Protein AF-A0A6M3K7T3-F1 (afdb_monomer_lite)

Sequence (56 aa):
MNPYYQKFLDYIRNTGGHPSMEQFDVDWEPIGPRVRKDLLRLGLAREVDSKLEVAE

Organism: NCBI:txid1070528

Radius of gyration: 9.81 Å; chains: 1; bounding box: 18×23×22 Å

Foldseek 3Di:
DPPVLVVVLVVCVVVVQWAALVRQPVVDPPCRVVSVVVCCVVQQWDADPRTIGGHD

pLDDT: mean 91.83, std 6.03, range [63.91, 96.38]

Secondary structure (DSSP, 8-state):
--HHHHHHHHHHHHTTT--BHHHHHHHTTTTHHHHHHHHHHTTSEEEETTEEEE--

Structure (mmCIF, N/CA/C/O backbone):
data_AF-A0A6M3K7T3-F1
#
_entry.id   AF-A0A6M3K7T3-F1
#
loop_
_atom_site.group_PDB
_atom_site.id
_atom_site.type_symbol
_atom_sit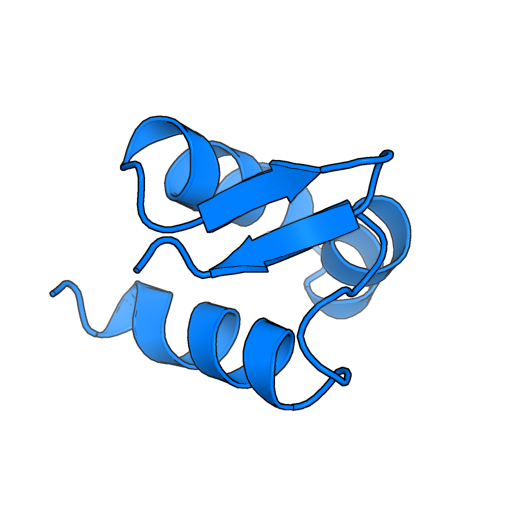e.label_atom_id
_atom_site.label_alt_id
_atom_site.label_comp_id
_atom_site.label_asym_id
_atom_site.label_entity_id
_atom_site.label_seq_id
_atom_site.pdbx_PDB_ins_code
_atom_site.Cartn_x
_atom_site.Cartn_y
_atom_site.Cartn_z
_atom_site.occupancy
_atom_site.B_iso_or_equiv
_atom_site.auth_seq_id
_atom_site.auth_comp_id
_atom_site.auth_asym_id
_atom_site.auth_atom_id
_atom_site.pdbx_PDB_model_num
ATOM 1 N N . MET A 1 1 ? 0.335 -14.788 7.478 1.00 63.91 1 MET A N 1
ATOM 2 C CA . MET A 1 1 ? 0.500 -13.587 6.630 1.00 63.91 1 MET A CA 1
ATOM 3 C C . MET A 1 1 ? 1.656 -13.820 5.664 1.00 63.91 1 MET A C 1
ATOM 5 O O . MET A 1 1 ? 2.664 -14.359 6.102 1.00 63.91 1 MET A O 1
ATOM 9 N N . ASN A 1 2 ? 1.513 -13.507 4.369 1.00 78.88 2 ASN A N 1
ATOM 10 C CA . ASN A 1 2 ? 2.618 -13.655 3.411 1.00 78.88 2 ASN A CA 1
ATOM 11 C C . ASN A 1 2 ? 3.688 -12.584 3.714 1.00 78.88 2 ASN A C 1
ATOM 13 O O . ASN A 1 2 ? 3.355 -11.396 3.657 1.00 78.88 2 ASN A O 1
ATOM 17 N N . PRO A 1 3 ? 4.946 -12.963 4.017 1.00 83.69 3 PRO A N 1
ATOM 18 C CA . PRO A 1 3 ? 6.002 -12.015 4.381 1.00 83.69 3 PRO A CA 1
ATOM 19 C C . PRO A 1 3 ? 6.302 -10.993 3.277 1.00 83.69 3 PRO A C 1
ATOM 21 O O . PRO A 1 3 ? 6.791 -9.906 3.569 1.00 83.69 3 PRO A O 1
ATOM 24 N N . TYR A 1 4 ? 5.948 -11.291 2.023 1.00 89.56 4 TYR A N 1
ATOM 25 C CA . TYR A 1 4 ? 6.051 -10.347 0.914 1.00 89.56 4 TYR A CA 1
ATOM 26 C C . TYR A 1 4 ? 5.273 -9.046 1.166 1.00 89.56 4 TYR A C 1
ATOM 28 O O . TYR A 1 4 ? 5.779 -7.970 0.850 1.00 89.56 4 TYR A O 1
ATOM 36 N N . TYR A 1 5 ? 4.073 -9.129 1.756 1.00 93.12 5 TYR A N 1
ATOM 37 C CA . TYR A 1 5 ? 3.209 -7.962 1.955 1.00 93.12 5 TYR A CA 1
ATOM 38 C C . TYR A 1 5 ? 3.572 -7.134 3.195 1.00 93.12 5 TYR A C 1
ATOM 40 O O . TYR A 1 5 ? 3.193 -5.968 3.277 1.00 93.12 5 TYR A O 1
ATOM 48 N N . GLN A 1 6 ? 4.345 -7.704 4.127 1.00 92.81 6 GLN A N 1
ATOM 49 C CA . GLN A 1 6 ? 4.666 -7.088 5.417 1.00 92.81 6 GLN A CA 1
ATOM 50 C C . GLN A 1 6 ? 5.280 -5.693 5.255 1.00 92.81 6 GLN A C 1
ATOM 52 O O . GLN A 1 6 ? 4.780 -4.736 5.833 1.00 92.81 6 GLN A O 1
ATOM 57 N N . LYS A 1 7 ? 6.291 -5.555 4.389 1.00 93.88 7 LYS A N 1
ATOM 58 C CA . LYS A 1 7 ? 6.985 -4.275 4.172 1.00 93.88 7 LYS A CA 1
ATOM 59 C C . LYS A 1 7 ? 6.071 -3.157 3.656 1.00 93.88 7 LYS A C 1
ATOM 61 O O . LYS A 1 7 ? 6.312 -1.991 3.942 1.00 93.88 7 LYS A O 1
ATOM 66 N N . PHE A 1 8 ? 5.027 -3.504 2.903 1.00 94.12 8 PHE A N 1
ATOM 67 C CA . PHE A 1 8 ? 4.084 -2.528 2.360 1.00 94.12 8 PHE A CA 1
ATOM 68 C C . PHE A 1 8 ? 3.068 -2.098 3.420 1.00 94.12 8 PHE A C 1
ATOM 70 O O . PHE A 1 8 ? 2.724 -0.924 3.499 1.00 94.12 8 PHE A O 1
ATOM 77 N N . LEU A 1 9 ? 2.633 -3.031 4.273 1.00 93.69 9 LEU A N 1
ATOM 78 C CA . LEU A 1 9 ? 1.789 -2.721 5.428 1.00 93.69 9 LEU A CA 1
ATOM 79 C C . LEU A 1 9 ? 2.543 -1.869 6.455 1.00 93.69 9 LEU A C 1
ATOM 81 O O . LEU A 1 9 ? 1.981 -0.923 7.002 1.00 93.69 9 LEU A O 1
ATOM 85 N N . ASP A 1 10 ? 3.826 -2.156 6.671 1.00 93.56 10 ASP A N 1
ATOM 86 C CA . ASP A 1 10 ? 4.682 -1.350 7.541 1.00 93.56 10 ASP A CA 1
ATOM 87 C C . ASP A 1 10 ? 4.913 0.046 6.957 1.00 93.56 10 ASP A C 1
ATOM 89 O O . ASP A 1 10 ? 4.846 1.026 7.690 1.00 93.56 10 ASP A O 1
ATOM 93 N N . TYR A 1 11 ? 5.096 0.166 5.638 1.00 94.56 11 TYR A N 1
ATOM 94 C CA . TYR A 1 11 ? 5.119 1.468 4.967 1.00 94.56 11 TYR A CA 1
ATOM 95 C C . TYR A 1 11 ? 3.828 2.258 5.221 1.00 94.56 11 TYR A C 1
ATOM 97 O O . TYR A 1 11 ? 3.906 3.403 5.650 1.00 94.56 11 TYR A O 1
ATOM 105 N N . ILE A 1 12 ? 2.648 1.648 5.044 1.00 93.06 12 ILE A N 1
ATOM 106 C CA . ILE A 1 12 ? 1.360 2.324 5.285 1.00 93.06 12 ILE A CA 1
ATOM 107 C C . ILE A 1 12 ? 1.280 2.844 6.728 1.00 93.06 12 ILE A C 1
ATOM 109 O O . ILE A 1 12 ? 0.924 4.001 6.946 1.00 93.06 12 ILE A O 1
ATOM 113 N N . ARG A 1 13 ? 1.680 2.028 7.712 1.00 92.44 13 ARG A N 1
ATOM 114 C CA . ARG A 1 13 ? 1.719 2.419 9.134 1.00 92.44 13 ARG A CA 1
ATOM 115 C C . ARG A 1 13 ? 2.707 3.554 9.404 1.00 92.44 13 ARG A C 1
ATOM 117 O O . ARG A 1 13 ? 2.385 4.474 10.150 1.00 92.44 13 ARG A O 1
ATOM 124 N N . ASN A 1 14 ? 3.885 3.505 8.787 1.00 92.62 14 ASN A N 1
ATOM 125 C CA . ASN A 1 14 ? 4.944 4.495 8.985 1.00 92.62 14 ASN A CA 1
ATOM 126 C C . ASN A 1 14 ? 4.637 5.834 8.296 1.00 92.62 14 ASN A C 1
ATOM 128 O O . ASN A 1 14 ? 5.067 6.877 8.783 1.00 92.62 14 ASN A O 1
ATOM 132 N N . THR A 1 15 ? 3.830 5.834 7.233 1.00 88.81 15 THR A N 1
ATOM 133 C CA . THR A 1 15 ? 3.310 7.045 6.571 1.00 88.81 15 THR A CA 1
ATOM 134 C C . THR A 1 15 ? 2.076 7.594 7.305 1.00 88.81 15 THR A C 1
ATOM 136 O O . THR A 1 15 ? 1.067 7.960 6.705 1.00 88.81 15 THR A O 1
ATOM 139 N N . GLY A 1 16 ? 2.119 7.589 8.641 1.00 80.81 16 GLY A N 1
ATOM 140 C CA . GLY A 1 16 ? 1.037 8.069 9.506 1.00 80.81 16 GLY A CA 1
ATOM 141 C C . GLY A 1 16 ? -0.272 7.281 9.403 1.00 80.81 16 GLY A C 1
ATOM 142 O O . GLY A 1 16 ? -1.298 7.790 9.838 1.00 80.81 16 GLY A O 1
ATOM 143 N N . GLY A 1 17 ? -0.255 6.080 8.814 1.00 81.06 17 GLY A N 1
ATOM 144 C CA . GLY A 1 17 ? -1.424 5.212 8.653 1.00 81.06 17 GLY A CA 1
ATOM 145 C C . GLY A 1 17 ? -2.290 5.491 7.424 1.00 81.06 17 GLY A C 1
ATOM 146 O O . GLY A 1 17 ? -3.202 4.708 7.174 1.00 81.06 17 GLY A O 1
ATOM 147 N N . HIS A 1 18 ? -2.019 6.560 6.662 1.00 86.62 18 HIS A N 1
ATOM 148 C CA . HIS A 1 18 ? -2.910 7.015 5.586 1.00 86.62 18 HIS A CA 1
ATOM 149 C C . HIS A 1 18 ? -2.172 7.612 4.359 1.00 86.62 18 HIS A C 1
ATOM 151 O O . HIS A 1 18 ? -2.460 8.755 3.978 1.00 86.62 18 HIS A O 1
ATOM 157 N N . PRO A 1 19 ? -1.217 6.911 3.712 1.00 92.75 19 PRO A N 1
ATOM 158 C CA . PRO A 1 19 ? -0.668 7.364 2.433 1.00 92.75 19 PRO A CA 1
ATOM 159 C C . PRO A 1 19 ? -1.771 7.481 1.372 1.00 92.75 19 PRO A C 1
ATOM 161 O O . PRO A 1 19 ? -2.709 6.678 1.342 1.00 92.75 1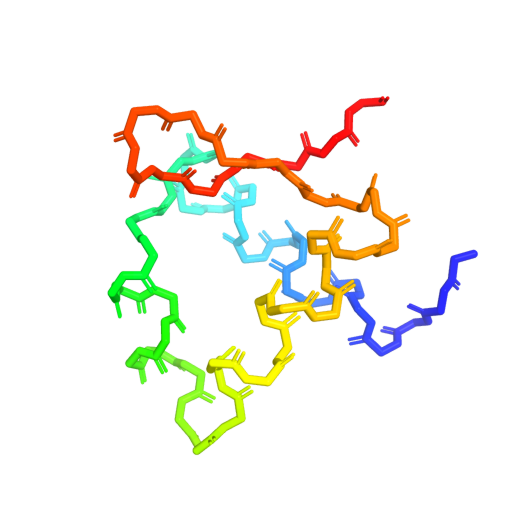9 PRO A O 1
ATOM 164 N N . SER A 1 20 ? -1.650 8.453 0.464 1.00 94.88 20 SER A N 1
ATOM 165 C CA . SER A 1 20 ? -2.525 8.488 -0.712 1.00 94.88 20 SER A CA 1
ATOM 166 C C . SER A 1 20 ? -2.218 7.300 -1.629 1.00 94.88 20 SER A C 1
ATOM 168 O O . SER A 1 20 ? -1.097 6.784 -1.659 1.00 94.88 20 SER A O 1
ATOM 170 N N . MET A 1 21 ? -3.212 6.852 -2.399 1.00 93.19 21 MET A N 1
ATOM 171 C CA . MET A 1 21 ? -3.001 5.754 -3.351 1.00 93.19 21 MET A CA 1
ATOM 172 C C . MET A 1 21 ? -1.949 6.092 -4.413 1.00 93.19 21 MET A C 1
ATOM 174 O O . MET A 1 21 ? -1.175 5.223 -4.796 1.00 93.19 21 MET A O 1
ATOM 178 N N . GLU A 1 22 ? -1.911 7.348 -4.860 1.00 94.25 22 GLU A N 1
ATOM 179 C CA . GLU A 1 22 ? -0.914 7.837 -5.815 1.00 94.25 22 GLU A CA 1
ATOM 180 C C . GLU A 1 22 ? 0.493 7.810 -5.216 1.00 94.25 22 GLU A C 1
ATOM 182 O O . GLU A 1 22 ? 1.407 7.277 -5.838 1.00 94.25 22 GLU A O 1
ATOM 187 N N . GLN A 1 23 ? 0.660 8.303 -3.984 1.00 94.19 23 GLN A N 1
ATOM 188 C CA . GLN A 1 23 ? 1.947 8.266 -3.293 1.00 94.19 23 GLN A CA 1
ATOM 189 C C . GLN A 1 23 ? 2.445 6.826 -3.138 1.00 94.19 23 GLN A C 1
ATOM 191 O O . GLN A 1 23 ? 3.603 6.541 -3.423 1.00 94.19 23 GLN A O 1
ATOM 196 N N . PHE A 1 24 ? 1.564 5.904 -2.737 1.00 95.38 24 PHE A N 1
ATOM 197 C CA . PHE A 1 24 ? 1.918 4.491 -2.640 1.00 95.38 24 PHE A CA 1
ATOM 198 C C . PHE A 1 24 ? 2.337 3.913 -4.000 1.00 95.38 24 PHE A C 1
ATOM 200 O O . PHE A 1 24 ? 3.312 3.170 -4.081 1.00 95.38 24 PHE A O 1
ATOM 207 N N . ASP A 1 25 ? 1.604 4.231 -5.069 1.00 95.69 25 ASP A N 1
ATOM 208 C CA . ASP A 1 25 ? 1.900 3.713 -6.403 1.00 95.69 25 ASP A CA 1
ATOM 209 C C . ASP A 1 25 ? 3.263 4.209 -6.918 1.00 95.69 25 ASP A C 1
ATOM 211 O O . ASP A 1 25 ? 4.020 3.397 -7.454 1.00 95.69 25 ASP A O 1
ATOM 215 N N . VAL A 1 26 ? 3.587 5.490 -6.693 1.00 95.81 26 VAL A N 1
ATOM 216 C CA . VAL A 1 26 ? 4.866 6.116 -7.076 1.00 95.81 26 VAL A CA 1
ATOM 217 C C . VAL A 1 26 ? 6.032 5.587 -6.237 1.00 95.81 26 VAL A C 1
ATOM 219 O O . VAL A 1 26 ? 7.042 5.154 -6.790 1.00 95.81 26 VAL A O 1
ATOM 222 N N . ASP A 1 27 ? 5.893 5.549 -4.909 1.00 94.31 27 ASP A N 1
ATOM 223 C CA . ASP A 1 27 ? 6.972 5.127 -4.001 1.00 94.31 27 ASP A CA 1
ATOM 224 C C . ASP A 1 27 ? 7.365 3.651 -4.195 1.00 94.31 27 ASP A C 1
ATOM 226 O O . ASP A 1 27 ? 8.477 3.239 -3.856 1.00 94.31 27 ASP A O 1
ATOM 230 N N . TRP A 1 28 ? 6.460 2.848 -4.762 1.00 94.44 28 TRP A N 1
ATOM 231 C CA . TRP A 1 28 ? 6.667 1.426 -5.028 1.00 94.44 28 TRP A CA 1
ATOM 232 C C . TRP A 1 28 ? 6.748 1.088 -6.518 1.00 94.44 28 TRP A C 1
ATOM 234 O O . TRP A 1 28 ? 6.544 -0.074 -6.891 1.00 94.44 28 TRP A O 1
ATOM 244 N N . GLU A 1 29 ? 7.059 2.048 -7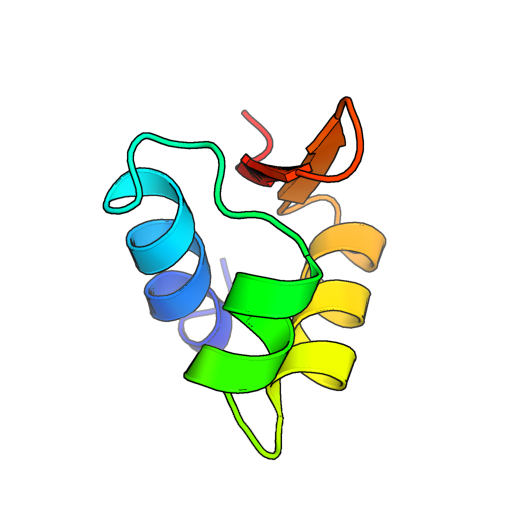.390 1.00 92.94 29 GLU A N 1
ATOM 245 C CA . GLU A 1 29 ? 7.271 1.758 -8.808 1.00 92.94 29 GLU A CA 1
ATOM 246 C C . GLU A 1 29 ? 8.348 0.673 -9.029 1.00 92.94 29 GLU A C 1
ATOM 248 O O . GLU A 1 29 ? 9.361 0.620 -8.327 1.00 92.94 29 GLU A O 1
ATOM 253 N N . PRO A 1 30 ? 8.145 -0.240 -9.999 1.00 94.12 30 PRO A N 1
ATOM 254 C CA . PRO A 1 30 ? 7.013 -0.320 -10.933 1.00 94.12 30 PRO A CA 1
ATOM 255 C C . PRO A 1 30 ? 5.838 -1.175 -10.415 1.00 94.12 30 PRO A C 1
ATOM 257 O O . PRO A 1 30 ? 4.893 -1.457 -11.151 1.00 94.12 30 PRO A O 1
ATOM 260 N N . ILE A 1 31 ? 5.911 -1.672 -9.177 1.00 95.75 31 ILE A N 1
ATOM 261 C CA . ILE A 1 31 ? 4.993 -2.692 -8.650 1.00 95.75 31 ILE A CA 1
ATOM 262 C C . ILE A 1 31 ? 3.847 -2.125 -7.806 1.00 95.75 31 ILE A C 1
ATOM 264 O O . ILE A 1 31 ? 2.900 -2.864 -7.535 1.00 95.75 31 ILE A O 1
ATOM 268 N N . GLY A 1 32 ? 3.901 -0.848 -7.421 1.00 94.75 32 GLY A N 1
ATOM 269 C CA . GLY A 1 32 ? 2.946 -0.172 -6.538 1.00 94.75 32 GLY A CA 1
ATOM 270 C C . GLY A 1 32 ? 1.481 -0.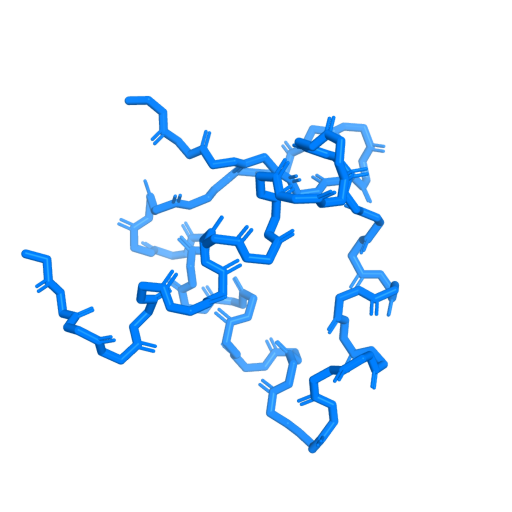433 -6.897 1.00 94.75 32 GLY A C 1
ATOM 271 O O . GLY A 1 32 ? 0.788 -1.067 -6.094 1.00 94.75 32 GLY A O 1
ATOM 272 N N . PRO A 1 33 ? 1.033 -0.137 -8.134 1.00 96.38 33 PRO A N 1
ATOM 273 C CA . PRO A 1 33 ? -0.351 -0.374 -8.548 1.00 96.38 33 PRO A CA 1
ATOM 274 C C . PRO A 1 33 ? -0.788 -1.838 -8.442 1.00 96.38 33 PRO A C 1
ATOM 276 O O . PRO A 1 33 ? -1.947 -2.137 -8.145 1.00 96.38 33 PRO A O 1
ATOM 279 N N . ARG A 1 34 ? 0.131 -2.779 -8.696 1.00 96.38 34 ARG A N 1
ATOM 280 C CA . ARG A 1 34 ? -0.155 -4.215 -8.592 1.00 96.38 34 ARG A CA 1
ATOM 281 C C . ARG A 1 34 ? -0.281 -4.633 -7.132 1.00 96.38 34 ARG A C 1
ATOM 283 O O . ARG A 1 34 ? -1.237 -5.315 -6.777 1.00 96.38 34 ARG A O 1
ATOM 290 N N . VAL A 1 35 ? 0.662 -4.210 -6.295 1.00 95.69 35 VAL A N 1
ATOM 291 C CA . VAL A 1 35 ? 0.677 -4.545 -4.870 1.00 95.69 35 VAL A CA 1
ATOM 292 C C . VAL A 1 35 ? -0.520 -3.923 -4.161 1.00 95.69 35 VAL A C 1
ATOM 294 O O . VAL A 1 35 ? -1.194 -4.624 -3.418 1.00 95.69 35 VAL A O 1
ATOM 297 N N . ARG A 1 36 ? -0.855 -2.659 -4.439 1.00 95.81 36 ARG A N 1
ATOM 298 C CA . ARG A 1 36 ? -2.051 -1.996 -3.902 1.00 95.81 36 ARG A CA 1
ATOM 299 C C . ARG A 1 36 ? -3.316 -2.802 -4.192 1.00 95.81 36 ARG A C 1
ATOM 301 O O . ARG A 1 36 ? -4.078 -3.097 -3.275 1.00 95.81 36 ARG A O 1
ATOM 308 N N . LYS A 1 37 ? -3.511 -3.220 -5.448 1.00 96.31 37 LYS A N 1
ATOM 309 C CA . LYS A 1 37 ? -4.645 -4.074 -5.842 1.00 96.31 37 LYS A CA 1
ATOM 310 C C . LYS A 1 37 ? -4.654 -5.404 -5.095 1.00 96.31 37 LYS A C 1
ATOM 312 O O . LYS A 1 37 ? -5.721 -5.835 -4.666 1.00 96.31 37 LYS A O 1
ATOM 317 N N . ASP A 1 38 ? -3.496 -6.036 -4.914 1.00 95.75 38 ASP A N 1
ATOM 318 C CA . ASP A 1 38 ? -3.390 -7.268 -4.129 1.00 95.75 38 ASP A CA 1
ATOM 319 C C . ASP A 1 38 ? -3.770 -7.038 -2.659 1.00 95.75 38 ASP A C 1
ATOM 321 O O . ASP A 1 38 ? -4.559 -7.809 -2.120 1.00 95.75 38 ASP A O 1
ATOM 325 N N . LEU A 1 39 ? -3.261 -5.980 -2.019 1.00 94.75 39 LEU A N 1
ATOM 326 C CA . LEU A 1 39 ? -3.551 -5.657 -0.618 1.00 94.75 39 LEU A CA 1
ATOM 327 C C . LEU A 1 39 ? -5.048 -5.416 -0.388 1.00 94.75 39 LEU A C 1
ATOM 329 O O . LEU A 1 39 ? -5.608 -5.971 0.557 1.00 94.75 39 LEU A O 1
ATOM 333 N N . LEU A 1 40 ? -5.693 -4.654 -1.277 1.00 94.88 40 LEU A N 1
ATOM 334 C CA . LEU A 1 40 ? -7.138 -4.410 -1.241 1.00 94.88 40 LEU A CA 1
ATOM 335 C C . LEU A 1 40 ? -7.929 -5.704 -1.481 1.00 94.88 40 LEU A C 1
ATOM 337 O O . LEU A 1 40 ? -8.840 -6.031 -0.725 1.00 94.88 40 LEU A O 1
ATOM 341 N N . ARG A 1 41 ? -7.559 -6.486 -2.505 1.00 96.12 41 ARG A N 1
ATOM 342 C CA . ARG A 1 41 ? -8.244 -7.744 -2.849 1.00 96.12 41 ARG A CA 1
ATOM 343 C C . ARG A 1 41 ? -8.141 -8.789 -1.739 1.00 96.12 41 ARG A C 1
ATOM 345 O O . ARG A 1 41 ? -9.069 -9.565 -1.545 1.00 96.12 41 ARG A O 1
ATOM 352 N N . LEU A 1 42 ? -7.002 -8.842 -1.054 1.00 94.38 42 LEU A N 1
ATOM 353 C CA . LEU A 1 42 ? -6.750 -9.771 0.047 1.00 94.38 42 LEU A CA 1
ATOM 354 C C . LEU A 1 42 ? -7.325 -9.279 1.384 1.00 94.38 42 LEU A C 1
ATOM 356 O O . LEU A 1 42 ? -7.214 -10.002 2.371 1.00 94.38 42 LEU A O 1
ATOM 360 N N . GLY A 1 43 ? -7.906 -8.074 1.432 1.00 94.38 43 GLY A N 1
ATOM 361 C CA . GLY A 1 43 ? -8.422 -7.476 2.663 1.00 94.38 43 GLY A CA 1
ATOM 362 C C . GLY A 1 43 ? -7.332 -7.132 3.681 1.00 94.38 43 GLY A C 1
ATOM 363 O O . GLY A 1 43 ? -7.616 -7.068 4.867 1.00 94.38 43 GLY A O 1
ATOM 364 N N . LEU A 1 44 ? -6.083 -6.949 3.237 1.00 93.81 44 LEU A N 1
ATOM 365 C CA . LEU A 1 44 ? -4.956 -6.544 4.090 1.00 93.81 44 LEU A CA 1
ATOM 366 C C . LEU A 1 44 ? -4.878 -5.023 4.253 1.00 93.81 44 LEU A C 1
ATOM 368 O O . LEU A 1 44 ? -4.301 -4.519 5.215 1.00 93.81 44 LEU A O 1
ATOM 372 N N . ALA A 1 45 ? -5.439 -4.297 3.293 1.00 94.38 45 ALA A N 1
ATOM 373 C CA . ALA A 1 45 ? -5.620 -2.860 3.345 1.00 94.38 45 ALA A CA 1
ATOM 374 C C . ALA A 1 45 ? -7.021 -2.505 2.842 1.00 94.38 45 ALA A C 1
ATOM 376 O O . ALA A 1 45 ? -7.664 -3.300 2.151 1.00 94.38 45 ALA A O 1
ATOM 377 N N . ARG A 1 46 ? -7.474 -1.296 3.159 1.00 94.81 46 ARG A N 1
ATOM 378 C CA . ARG A 1 46 ? -8.730 -0.724 2.673 1.00 94.81 46 ARG A CA 1
ATOM 379 C C . ARG A 1 46 ? -8.509 0.687 2.151 1.00 94.81 46 ARG A C 1
ATOM 381 O O . ARG A 1 46 ? -7.566 1.367 2.552 1.00 94.81 46 ARG A O 1
ATOM 388 N N . GLU A 1 47 ? -9.390 1.101 1.253 1.00 94.12 47 GLU A N 1
ATOM 389 C CA . GLU A 1 47 ? -9.445 2.473 0.765 1.00 94.12 47 GLU A CA 1
ATOM 390 C C . GLU A 1 47 ? -10.413 3.286 1.631 1.00 94.12 47 GLU A C 1
ATOM 392 O O . GLU A 1 47 ? -11.568 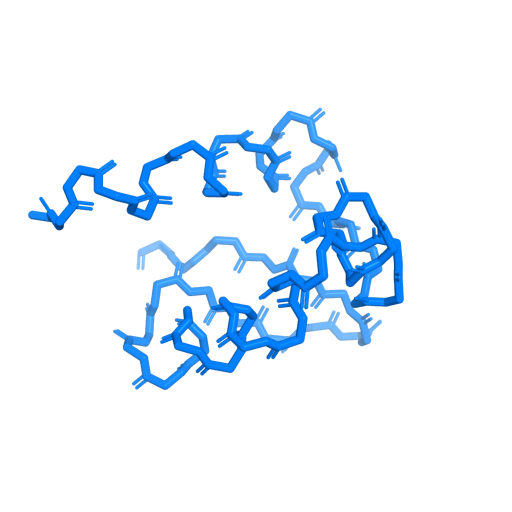2.894 1.804 1.00 94.12 47 GLU A O 1
ATOM 397 N N . VAL A 1 48 ? -9.936 4.409 2.168 1.00 91.62 48 VAL A N 1
ATOM 398 C CA . VAL A 1 48 ? -10.724 5.381 2.940 1.00 91.62 48 VAL A CA 1
ATOM 399 C C . VAL A 1 48 ? -10.341 6.773 2.454 1.00 91.62 48 VAL A C 1
ATOM 401 O O . VAL A 1 48 ? -9.164 7.119 2.467 1.00 91.62 48 VAL A O 1
ATOM 404 N N . ASP A 1 49 ? -11.303 7.560 1.971 1.00 91.00 49 ASP A N 1
ATOM 405 C CA . ASP A 1 49 ? -11.077 8.933 1.488 1.00 91.00 49 ASP A CA 1
ATOM 406 C C 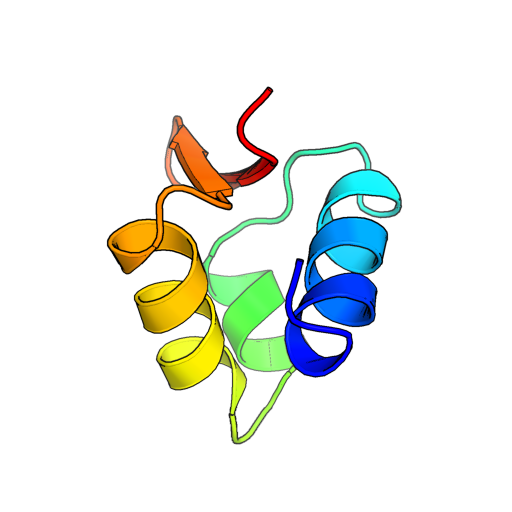. ASP A 1 49 ? -9.897 9.072 0.499 1.00 91.00 49 ASP A C 1
ATOM 408 O O . ASP A 1 49 ? -9.071 9.979 0.602 1.00 91.00 49 ASP A O 1
ATOM 412 N N . SER A 1 50 ? -9.801 8.157 -0.476 1.00 89.25 50 SER A N 1
ATOM 413 C CA . SER A 1 50 ? -8.696 8.071 -1.457 1.00 89.25 50 SER A CA 1
ATOM 414 C C . SER A 1 50 ? -7.304 7.771 -0.866 1.00 89.25 50 SER A C 1
ATOM 416 O O . SER A 1 50 ? -6.276 7.963 -1.528 1.00 89.25 50 SER A O 1
ATOM 418 N N . LYS A 1 51 ? -7.250 7.280 0.374 1.00 92.69 51 LYS A N 1
ATOM 419 C CA . LYS A 1 51 ? -6.035 6.865 1.084 1.00 92.69 51 LYS A CA 1
ATOM 420 C C . LYS A 1 51 ? -6.067 5.375 1.399 1.00 92.69 51 LYS A C 1
ATOM 422 O O . LYS A 1 51 ? -7.121 4.746 1.407 1.00 92.69 51 LYS A O 1
ATOM 427 N N . LEU A 1 52 ? -4.889 4.818 1.645 1.00 93.69 52 LEU A N 1
ATOM 428 C CA . LEU A 1 52 ? -4.695 3.430 2.053 1.00 93.69 52 LEU A CA 1
ATOM 429 C C . LEU A 1 52 ? -4.585 3.334 3.571 1.00 93.69 52 LEU A C 1
ATOM 431 O O . LEU A 1 52 ? -3.731 3.985 4.160 1.00 93.69 52 LEU A O 1
ATOM 435 N N . GLU A 1 53 ? -5.376 2.455 4.175 1.00 94.31 53 GLU A N 1
ATOM 436 C CA . GLU A 1 53 ? -5.262 2.071 5.584 1.00 94.31 53 GLU A CA 1
ATOM 437 C C . GLU A 1 53 ? -5.005 0.572 5.703 1.00 94.31 53 GLU A C 1
ATOM 439 O O . GLU A 1 53 ? -5.545 -0.213 4.922 1.00 94.31 53 GLU A O 1
ATOM 444 N N . VAL A 1 54 ? -4.220 0.147 6.696 1.00 92.44 54 VAL A N 1
ATOM 445 C CA . VAL A 1 54 ? -4.100 -1.282 7.027 1.00 92.44 54 VAL A CA 1
ATOM 446 C C . VAL A 1 54 ? -5.423 -1.763 7.623 1.00 92.44 54 VAL A C 1
ATOM 448 O O . VAL A 1 54 ? -5.982 -1.100 8.492 1.00 92.44 54 VAL A O 1
ATOM 451 N N . ALA A 1 55 ? -5.925 -2.903 7.153 1.00 87.88 55 ALA A N 1
ATOM 452 C CA . ALA A 1 55 ? -7.102 -3.530 7.743 1.00 87.88 55 ALA A CA 1
ATOM 453 C C . ALA A 1 55 ? -6.738 -4.122 9.117 1.00 87.88 55 ALA A C 1
ATOM 455 O O . ALA A 1 55 ? -5.735 -4.833 9.231 1.00 87.88 55 ALA A O 1
ATOM 456 N N . GLU A 1 56 ? -7.520 -3.786 10.146 1.00 72.00 56 GLU A N 1
ATOM 457 C CA . GLU A 1 56 ? -7.427 -4.372 11.495 1.00 72.00 56 GLU A CA 1
ATOM 458 C C . GLU A 1 56 ? -8.024 -5.782 11.558 1.00 72.00 56 GLU A C 1
ATOM 460 O O . GLU A 1 56 ? -9.064 -6.021 10.898 1.00 72.00 56 GLU A O 1
#